Protein AF-A0AAW5A717-F1 (afdb_monomer_lite)

pLDDT: mean 75.78, std 17.02, range [38.56, 93.12]

Organism: NCBI:txid219574

Structure (mmCIF, N/CA/C/O backbone):
data_AF-A0AAW5A717-F1
#
_entry.id   AF-A0AAW5A717-F1
#
loop_
_atom_site.group_PDB
_atom_site.id
_atom_site.type_symbol
_atom_site.label_atom_id
_atom_site.label_alt_id
_atom_site.label_comp_id
_atom_site.label_asym_id
_atom_site.label_entity_id
_atom_site.label_seq_id
_atom_site.pdbx_PDB_ins_code
_atom_site.Cartn_x
_atom_site.Cartn_y
_atom_site.Cartn_z
_atom_site.occupancy
_atom_site.B_iso_or_equiv
_atom_site.auth_seq_id
_atom_site.auth_comp_id
_atom_site.auth_asym_id
_atom_site.auth_atom_id
_atom_site.pdbx_PDB_model_num
ATOM 1 N N . MET A 1 1 ? 15.773 41.068 18.038 1.00 41.78 1 MET A N 1
ATOM 2 C CA . MET A 1 1 ? 15.177 40.661 16.745 1.00 41.78 1 MET A CA 1
ATOM 3 C C . MET A 1 1 ? 15.402 39.163 16.593 1.00 41.78 1 MET A C 1
ATOM 5 O O . MET A 1 1 ? 16.422 38.678 17.060 1.00 41.78 1 MET A O 1
ATOM 9 N N . ALA A 1 2 ? 14.379 38.448 16.132 1.00 44.81 2 ALA A N 1
ATOM 10 C CA . ALA A 1 2 ? 14.081 37.062 16.489 1.00 44.81 2 ALA A CA 1
ATOM 11 C C . ALA A 1 2 ? 15.019 35.997 15.886 1.00 44.81 2 ALA A C 1
ATOM 13 O O . ALA A 1 2 ? 15.394 36.073 14.720 1.00 44.81 2 ALA A O 1
ATOM 14 N N . LEU A 1 3 ? 15.316 34.973 16.694 1.00 47.28 3 LEU A N 1
ATOM 15 C CA . LEU A 1 3 ? 15.862 33.684 16.271 1.00 47.28 3 LEU A CA 1
ATOM 16 C C . LEU A 1 3 ? 14.761 32.910 15.534 1.00 47.28 3 LEU A C 1
ATOM 18 O O . LEU A 1 3 ? 13.782 32.491 16.148 1.00 47.28 3 LEU A O 1
ATOM 22 N N . VAL A 1 4 ? 14.914 32.729 14.226 1.00 49.97 4 VAL A N 1
ATOM 23 C CA . VAL A 1 4 ? 14.118 31.774 13.450 1.00 49.97 4 VAL A CA 1
ATOM 24 C C . VAL A 1 4 ? 14.788 30.401 13.536 1.00 49.97 4 VAL A C 1
ATOM 26 O O . VAL A 1 4 ? 15.919 30.257 13.072 1.00 49.97 4 VAL A O 1
ATOM 29 N N . PRO A 1 5 ? 14.147 29.370 14.113 1.00 49.62 5 PRO A N 1
ATOM 30 C CA . PRO A 1 5 ? 14.607 28.012 13.908 1.00 49.62 5 PRO A CA 1
ATOM 31 C C . PRO A 1 5 ? 14.220 27.615 12.484 1.00 49.62 5 PRO A C 1
ATOM 33 O O . PRO A 1 5 ? 13.046 27.405 12.175 1.00 49.62 5 PRO A O 1
ATOM 36 N N . THR A 1 6 ? 15.215 27.527 11.604 1.00 46.41 6 THR A N 1
ATOM 37 C CA . THR A 1 6 ? 15.090 26.777 10.357 1.00 46.41 6 THR A CA 1
ATOM 38 C C . THR A 1 6 ? 14.708 25.356 10.744 1.00 46.41 6 THR A C 1
ATOM 40 O O . THR A 1 6 ? 15.532 24.581 11.226 1.00 46.41 6 THR A O 1
ATOM 43 N N . VAL A 1 7 ? 13.428 25.030 10.575 1.00 50.94 7 VAL A N 1
ATOM 44 C CA . VAL A 1 7 ? 12.966 23.652 10.481 1.00 50.94 7 VAL A CA 1
ATOM 45 C C . VAL A 1 7 ? 13.665 23.106 9.248 1.00 50.94 7 VAL A C 1
ATOM 47 O O . VAL A 1 7 ? 13.201 23.292 8.124 1.00 50.94 7 VAL A O 1
ATOM 50 N N . THR A 1 8 ? 14.832 22.496 9.458 1.00 46.38 8 THR A N 1
ATOM 51 C CA . THR A 1 8 ? 15.432 21.589 8.493 1.00 46.38 8 THR A CA 1
ATOM 52 C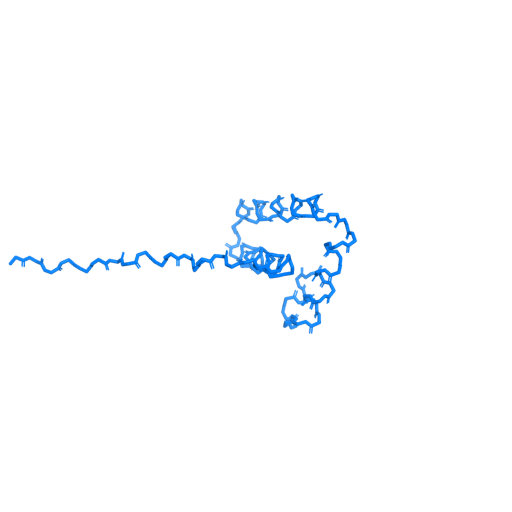 C . THR A 1 8 ? 14.368 20.543 8.234 1.00 46.38 8 THR A C 1
ATOM 54 O O . THR A 1 8 ? 14.127 19.645 9.044 1.00 46.38 8 THR A O 1
ATOM 57 N N . ARG A 1 9 ? 13.654 20.744 7.123 1.00 51.25 9 ARG A N 1
ATOM 58 C CA . ARG A 1 9 ? 12.901 19.722 6.421 1.00 51.25 9 ARG A CA 1
ATOM 59 C C . ARG A 1 9 ? 13.764 18.477 6.513 1.00 51.25 9 ARG A C 1
ATOM 61 O O . ARG A 1 9 ? 14.887 18.487 6.020 1.00 51.25 9 ARG A O 1
ATOM 68 N N . ARG A 1 10 ? 13.273 17.449 7.208 1.00 42.75 10 ARG A N 1
ATOM 69 C CA . ARG A 1 10 ? 13.795 16.101 7.029 1.00 42.75 10 ARG A CA 1
ATOM 70 C C . ARG A 1 10 ? 13.626 15.823 5.543 1.00 42.75 10 ARG A C 1
ATOM 72 O O . ARG A 1 10 ? 12.533 15.483 5.102 1.00 42.75 10 ARG A O 1
ATOM 79 N N . GLU A 1 11 ? 14.669 16.095 4.767 1.00 40.50 11 GLU A N 1
ATOM 80 C CA . GLU A 1 11 ? 14.904 15.397 3.521 1.00 40.50 11 GLU A CA 1
ATOM 81 C C . GLU A 1 11 ? 14.756 13.921 3.892 1.00 40.50 11 GLU A C 1
ATOM 83 O O . GLU A 1 11 ? 15.488 13.452 4.773 1.00 40.50 11 GLU A O 1
ATOM 88 N N . PRO A 1 12 ? 13.750 13.197 3.366 1.00 47.66 12 PRO A N 1
ATOM 89 C CA . PRO A 1 12 ? 13.832 11.752 3.416 1.00 47.66 12 PRO A CA 1
ATOM 90 C C . PRO A 1 12 ? 15.172 11.425 2.766 1.00 47.66 12 PRO A C 1
ATOM 92 O O . PRO A 1 12 ? 15.458 11.913 1.672 1.00 47.66 12 PRO A O 1
ATOM 95 N N . ALA A 1 13 ? 16.017 10.745 3.541 1.00 40.28 13 ALA A N 1
ATOM 96 C CA . ALA A 1 13 ? 17.393 10.415 3.214 1.00 40.28 13 ALA A CA 1
ATOM 97 C C . ALA A 1 13 ? 17.537 10.039 1.732 1.00 40.28 13 ALA A C 1
ATOM 99 O O . ALA A 1 13 ? 16.598 9.451 1.181 1.00 40.28 13 ALA A O 1
ATOM 100 N N . PRO A 1 14 ? 18.685 10.361 1.098 1.00 38.56 14 PRO A N 1
ATOM 101 C CA . PRO A 1 14 ? 18.961 9.938 -0.263 1.00 38.56 14 PRO A CA 1
ATOM 102 C C . PRO A 1 14 ? 18.627 8.462 -0.333 1.00 38.56 14 PRO A C 1
ATOM 104 O O . PRO A 1 14 ? 19.180 7.648 0.404 1.00 38.56 14 PRO A O 1
ATOM 107 N 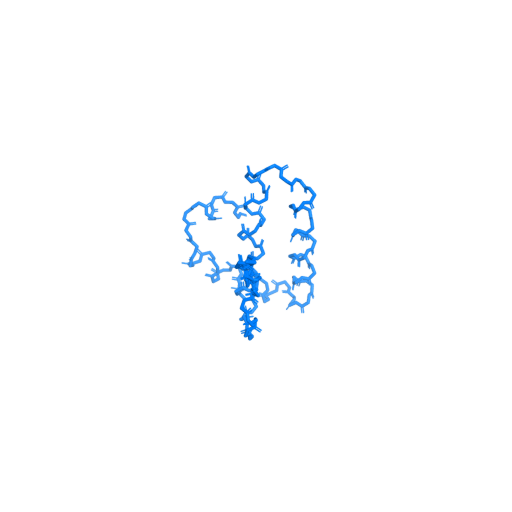N . ILE A 1 15 ? 17.625 8.159 -1.148 1.00 50.03 15 ILE A N 1
ATOM 108 C CA . ILE A 1 15 ? 17.280 6.800 -1.484 1.00 50.03 15 ILE A CA 1
ATOM 109 C C . ILE A 1 15 ? 18.518 6.337 -2.250 1.00 50.03 15 ILE A C 1
ATOM 111 O O . ILE A 1 15 ? 18.654 6.567 -3.450 1.00 50.03 15 ILE A O 1
ATOM 115 N N . GLU A 1 16 ? 19.467 5.746 -1.517 1.00 41.22 16 GLU A N 1
ATOM 116 C CA . GLU A 1 16 ? 20.426 4.767 -2.019 1.00 41.22 16 GLU A CA 1
ATOM 117 C C . GLU A 1 16 ? 19.655 3.802 -2.940 1.00 41.22 16 GLU A C 1
ATOM 119 O O . GLU A 1 16 ? 18.420 3.823 -2.930 1.00 41.22 16 GLU A O 1
ATOM 124 N N . PRO A 1 17 ? 20.282 2.956 -3.770 1.00 42.16 17 PRO A N 1
ATOM 125 C CA . PRO A 1 17 ? 19.538 1.896 -4.438 1.00 42.16 17 PRO A CA 1
ATOM 126 C C . PRO A 1 17 ? 18.988 0.960 -3.353 1.00 42.16 17 PRO A C 1
ATOM 128 O O . PRO A 1 17 ? 19.568 -0.073 -3.028 1.00 42.16 17 PRO A O 1
ATOM 131 N N . VAL A 1 18 ? 17.880 1.371 -2.737 1.00 48.47 18 VAL A N 1
ATOM 132 C CA . VAL A 1 18 ? 17.022 0.614 -1.869 1.00 48.47 18 VAL A CA 1
ATOM 133 C C . VAL A 1 18 ? 16.683 -0.540 -2.767 1.00 48.47 18 VAL A C 1
ATOM 135 O O . VAL A 1 18 ? 16.002 -0.370 -3.777 1.00 48.47 18 VAL A O 1
ATOM 138 N N . SER A 1 19 ? 17.308 -1.682 -2.480 1.00 64.12 19 SER A N 1
ATOM 139 C CA . SER A 1 19 ? 17.016 -2.923 -3.181 1.00 64.12 19 SER A CA 1
ATOM 140 C C . SER A 1 19 ? 15.510 -2.992 -3.349 1.00 64.12 19 SER A C 1
ATOM 142 O O . SER A 1 19 ? 14.794 -2.576 -2.440 1.00 64.12 19 SER A O 1
ATOM 144 N N . ASP A 1 20 ? 15.017 -3.469 -4.483 1.00 71.38 20 ASP A N 1
ATOM 145 C CA . ASP A 1 20 ? 13.589 -3.418 -4.807 1.00 71.38 20 ASP A CA 1
ATOM 146 C C . ASP A 1 20 ? 12.697 -3.905 -3.642 1.00 71.38 20 ASP A C 1
ATOM 148 O O . ASP A 1 20 ? 11.640 -3.344 -3.374 1.00 71.38 20 ASP A O 1
ATOM 152 N N . VAL A 1 21 ? 13.218 -4.846 -2.846 1.00 75.75 21 VAL A N 1
ATOM 153 C CA . VAL A 1 21 ? 12.736 -5.284 -1.522 1.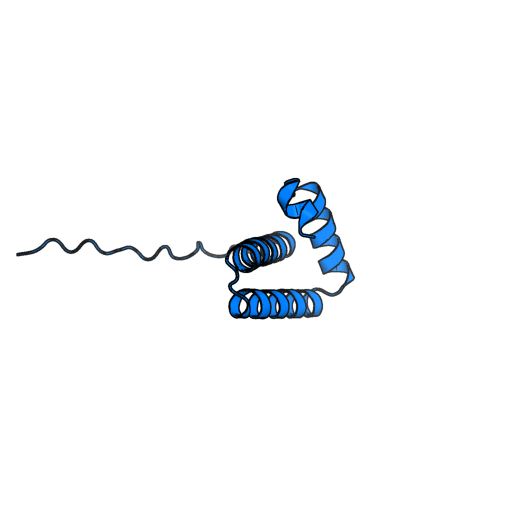00 75.75 21 VAL A CA 1
ATOM 154 C C . VAL 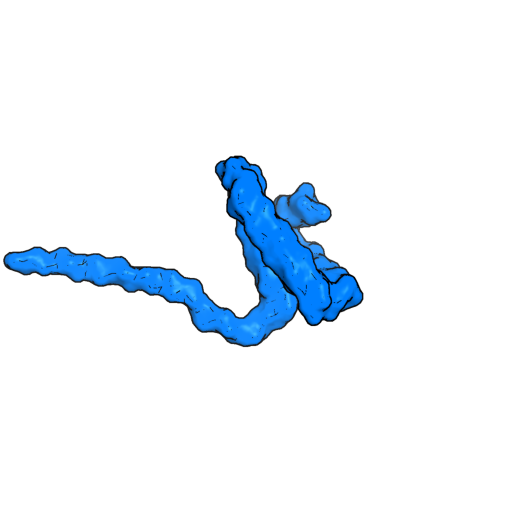A 1 21 ? 12.443 -4.146 -0.529 1.00 75.75 21 VAL A C 1
ATOM 156 O O . VAL A 1 21 ? 11.350 -4.079 0.024 1.00 75.75 21 VAL A O 1
ATOM 159 N N . SER A 1 22 ? 13.391 -3.245 -0.286 1.00 80.94 22 SER A N 1
ATOM 160 C CA . SER A 1 22 ? 13.253 -2.092 0.607 1.00 80.94 22 SER A CA 1
ATOM 161 C C . SER A 1 22 ? 12.220 -1.088 0.092 1.00 80.94 22 SER A C 1
ATOM 163 O O . SER A 1 22 ? 11.461 -0.538 0.886 1.00 80.94 22 SER A O 1
ATOM 165 N N . ALA A 1 23 ? 12.124 -0.883 -1.226 1.00 83.25 23 ALA A N 1
ATOM 166 C CA . ALA A 1 23 ? 11.076 -0.038 -1.802 1.00 83.25 23 ALA A CA 1
ATOM 167 C C . ALA A 1 23 ? 9.676 -0.651 -1.592 1.00 83.25 23 ALA A C 1
ATOM 169 O O . ALA A 1 23 ? 8.762 0.045 -1.143 1.00 83.25 23 ALA A O 1
ATOM 170 N N . VAL A 1 24 ? 9.527 -1.963 -1.828 1.00 84.44 24 VAL A N 1
ATOM 171 C CA . VAL A 1 24 ? 8.294 -2.718 -1.528 1.00 84.44 24 VAL A CA 1
ATOM 172 C C . VAL A 1 24 ? 7.959 -2.626 -0.034 1.00 84.44 24 VAL A C 1
ATOM 174 O O . VAL A 1 24 ? 6.823 -2.304 0.315 1.00 84.44 24 VAL A O 1
ATOM 177 N N . LYS A 1 25 ? 8.948 -2.821 0.854 1.00 84.81 25 LYS A N 1
ATOM 178 C CA . LYS A 1 25 ? 8.804 -2.707 2.319 1.00 84.81 25 LYS A CA 1
ATOM 179 C C . LYS A 1 25 ? 8.239 -1.360 2.734 1.00 84.81 25 LYS A C 1
ATOM 181 O O . LYS A 1 25 ? 7.294 -1.294 3.521 1.00 84.81 25 LYS A O 1
ATOM 186 N N . THR A 1 26 ? 8.840 -0.287 2.234 1.00 87.12 26 THR A N 1
ATOM 187 C CA . THR A 1 26 ? 8.463 1.083 2.576 1.00 87.12 26 THR A CA 1
ATOM 188 C C . THR A 1 26 ? 7.062 1.418 2.075 1.00 87.12 26 THR A C 1
ATOM 190 O O . THR A 1 26 ? 6.312 2.078 2.792 1.00 87.12 26 THR A O 1
ATOM 193 N N . LEU A 1 27 ? 6.674 0.954 0.884 1.00 88.44 27 LEU A N 1
ATOM 194 C CA . LEU A 1 27 ? 5.321 1.160 0.364 1.00 88.44 27 LEU A CA 1
ATOM 195 C C . LEU A 1 27 ? 4.266 0.399 1.171 1.00 88.44 27 LEU A C 1
ATOM 197 O O . LEU A 1 27 ? 3.254 0.988 1.541 1.00 88.44 27 LEU A O 1
ATOM 201 N N . PHE A 1 28 ? 4.511 -0.870 1.504 1.00 87.44 28 PHE A N 1
ATOM 202 C CA . PHE A 1 28 ? 3.579 -1.640 2.327 1.00 87.44 28 PHE A CA 1
ATOM 203 C C . PHE A 1 28 ? 3.450 -1.091 3.752 1.00 87.44 28 PHE A C 1
ATOM 205 O O . PHE A 1 28 ? 2.345 -1.064 4.282 1.00 87.44 28 PHE A O 1
ATOM 212 N N . ASN A 1 29 ? 4.539 -0.621 4.373 1.00 85.81 29 ASN A N 1
ATOM 213 C CA . ASN A 1 29 ? 4.458 -0.009 5.706 1.00 85.81 29 ASN A CA 1
ATOM 214 C C . ASN A 1 29 ? 3.617 1.268 5.680 1.00 85.81 29 ASN A C 1
ATOM 216 O O . ASN A 1 29 ? 2.715 1.426 6.497 1.00 85.81 29 ASN A O 1
ATOM 220 N N . GLN A 1 30 ? 3.849 2.138 4.695 1.00 89.06 30 GLN A N 1
ATOM 221 C CA . GLN A 1 30 ? 3.017 3.325 4.513 1.00 89.06 30 GLN A CA 1
ATOM 222 C C . GLN A 1 30 ? 1.556 2.954 4.247 1.00 89.06 30 GLN A C 1
ATOM 224 O O . GLN A 1 30 ? 0.658 3.646 4.723 1.00 89.06 30 GLN A O 1
ATOM 229 N N . LEU A 1 31 ? 1.307 1.872 3.497 1.00 89.19 31 LEU A N 1
ATOM 230 C CA . LEU A 1 31 ? -0.046 1.408 3.207 1.00 89.19 31 LEU A CA 1
ATOM 231 C C . LEU A 1 31 ? -0.735 0.949 4.494 1.00 89.19 31 LEU A C 1
ATOM 233 O O . LEU A 1 31 ? -1.851 1.375 4.771 1.00 89.19 31 LEU A O 1
ATOM 237 N N . PHE A 1 32 ? -0.038 0.167 5.315 1.00 86.25 32 PHE A N 1
ATOM 238 C CA . PHE A 1 32 ? -0.513 -0.273 6.621 1.00 86.25 32 PHE A CA 1
ATOM 239 C C . PHE A 1 32 ? -0.838 0.906 7.550 1.00 86.25 32 PHE A C 1
ATOM 241 O O . PHE A 1 32 ? -1.888 0.932 8.194 1.00 86.25 32 PHE A O 1
ATOM 248 N N . GLU A 1 33 ? 0.022 1.924 7.607 1.00 87.50 33 GLU A N 1
ATOM 249 C CA . GLU A 1 33 ? -0.243 3.148 8.372 1.00 87.50 33 GLU A CA 1
ATOM 250 C C . GLU A 1 33 ? -1.434 3.939 7.807 1.00 87.50 33 GLU A C 1
ATOM 252 O O . GLU A 1 33 ? -2.251 4.475 8.562 1.00 87.50 33 GLU A O 1
ATOM 257 N N . ALA A 1 34 ? -1.569 4.012 6.481 1.00 89.00 34 ALA A N 1
ATOM 258 C CA . ALA A 1 34 ? -2.681 4.688 5.821 1.00 89.00 34 ALA A CA 1
ATOM 259 C C . ALA A 1 34 ? -4.021 3.980 6.081 1.00 89.00 34 ALA A C 1
ATOM 261 O O . ALA A 1 34 ? -5.014 4.657 6.357 1.00 89.00 34 ALA A O 1
ATOM 262 N N . GLU A 1 35 ? -4.047 2.644 6.056 1.00 83.31 35 GLU A N 1
ATOM 263 C CA . GLU A 1 35 ? -5.240 1.851 6.377 1.00 83.31 35 GLU A CA 1
ATOM 264 C C . GLU A 1 35 ? -5.623 1.987 7.855 1.00 83.31 35 GLU A C 1
ATOM 266 O O . GLU A 1 35 ? -6.786 2.251 8.159 1.00 83.31 35 GLU A O 1
ATOM 271 N N . GLN A 1 36 ? -4.655 1.954 8.779 1.00 83.94 36 GLN A N 1
ATOM 272 C CA . GLN A 1 36 ? -4.919 2.203 10.203 1.00 83.94 36 GLN A CA 1
ATOM 273 C C . GLN A 1 36 ? -5.432 3.622 10.479 1.00 83.94 36 GLN A C 1
ATOM 275 O O . GLN A 1 36 ? -6.274 3.827 11.351 1.00 83.94 36 GLN A O 1
ATOM 280 N N . THR A 1 37 ? -4.946 4.616 9.733 1.00 84.81 37 THR A N 1
ATOM 281 C CA . THR A 1 37 ? -5.361 6.019 9.894 1.00 84.81 37 THR A CA 1
ATOM 282 C C 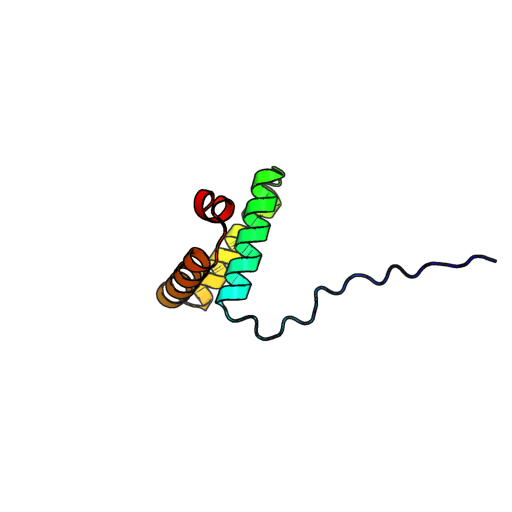. THR A 1 37 ? -6.605 6.385 9.079 1.00 84.81 37 THR A C 1
ATOM 284 O O . THR A 1 37 ? -6.970 7.560 9.037 1.00 84.81 37 THR A O 1
ATOM 287 N N . SER A 1 38 ? -7.276 5.406 8.450 1.00 78.56 38 SER A N 1
ATOM 288 C CA . SER A 1 38 ? -8.454 5.607 7.586 1.00 78.56 38 SER A CA 1
ATOM 289 C C . SER A 1 38 ? -8.227 6.633 6.464 1.00 78.56 38 SER A C 1
ATOM 291 O O . SER A 1 38 ? -9.153 7.303 6.003 1.00 78.56 38 SER A O 1
ATOM 293 N N . LYS A 1 39 ? -6.980 6.773 6.000 1.00 82.25 39 LYS A N 1
ATOM 294 C CA . LYS A 1 39 ? -6.608 7.658 4.892 1.00 82.25 39 LYS A CA 1
ATOM 295 C C . LYS A 1 39 ? -6.803 6.932 3.568 1.00 82.25 39 LYS A C 1
ATOM 297 O O . LYS A 1 39 ? -5.838 6.620 2.874 1.00 82.25 39 LYS A O 1
ATOM 302 N N . THR A 1 40 ? -8.058 6.685 3.206 1.00 84.38 40 THR A N 1
ATOM 303 C CA . THR A 1 40 ? -8.435 5.876 2.035 1.00 84.38 40 THR A CA 1
ATOM 304 C C . THR A 1 40 ? -7.762 6.341 0.742 1.00 84.38 40 THR A C 1
ATOM 306 O O . THR A 1 40 ? -7.249 5.514 -0.001 1.00 84.38 40 THR A O 1
ATOM 309 N N . GLN A 1 41 ? -7.670 7.654 0.506 1.00 87.62 41 GLN A N 1
ATOM 310 C CA . GLN A 1 41 ? -7.012 8.194 -0.692 1.00 87.62 41 GLN A CA 1
ATOM 311 C C . GLN A 1 41 ? -5.498 7.933 -0.704 1.00 87.62 41 GLN A C 1
ATOM 313 O O . GLN A 1 41 ? -4.931 7.603 -1.740 1.00 87.62 41 GLN A O 1
ATOM 318 N N . THR A 1 42 ? -4.839 8.043 0.451 1.00 88.94 42 THR A N 1
ATOM 319 C CA . THR A 1 42 ? -3.415 7.706 0.588 1.00 88.94 42 THR A CA 1
ATOM 320 C C . THR A 1 42 ? -3.195 6.205 0.421 1.00 88.94 42 THR A C 1
ATOM 322 O O . THR A 1 42 ? -2.248 5.801 -0.240 1.00 88.94 42 THR A O 1
ATOM 325 N N . ALA A 1 43 ? -4.088 5.372 0.959 1.00 87.94 43 ALA A N 1
ATOM 326 C CA . ALA A 1 43 ? -4.009 3.928 0.782 1.00 87.94 43 ALA A CA 1
ATOM 327 C C . ALA A 1 43 ? -4.181 3.518 -0.692 1.00 87.94 43 ALA A C 1
ATOM 329 O O . ALA A 1 43 ? -3.474 2.639 -1.177 1.00 87.94 43 ALA A O 1
ATOM 330 N N . GLN A 1 44 ? -5.077 4.180 -1.427 1.00 90.31 44 GLN A N 1
ATOM 331 C CA . GLN A 1 44 ? -5.236 3.963 -2.866 1.00 90.31 44 GLN A CA 1
ATOM 332 C C . GLN A 1 44 ? -3.972 4.347 -3.646 1.00 90.31 44 GLN A C 1
ATOM 334 O O . GLN A 1 44 ? -3.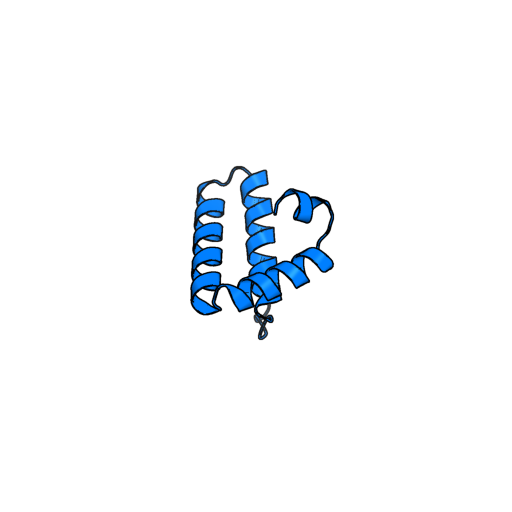456 3.510 -4.377 1.00 90.31 44 GLN A O 1
ATOM 339 N N . ASP A 1 45 ? -3.414 5.541 -3.416 1.00 91.31 45 ASP A N 1
ATOM 340 C CA . ASP A 1 45 ? -2.167 5.987 -4.063 1.00 91.31 45 ASP A CA 1
ATOM 341 C C . ASP A 1 45 ? -0.993 5.022 -3.806 1.00 91.31 45 ASP A C 1
ATOM 343 O O . ASP A 1 45 ? -0.228 4.683 -4.709 1.00 91.31 45 ASP A O 1
ATOM 347 N N . LEU A 1 46 ? -0.885 4.503 -2.580 1.00 91.19 46 LEU A N 1
ATOM 348 C CA . LEU A 1 46 ? 0.148 3.535 -2.211 1.00 91.19 46 LEU A CA 1
ATOM 349 C C . LEU A 1 46 ? -0.065 2.160 -2.865 1.00 91.19 46 LEU A C 1
ATOM 351 O O . LEU A 1 46 ? 0.915 1.515 -3.244 1.00 91.19 46 LEU A O 1
ATOM 355 N N . ARG A 1 47 ? -1.319 1.719 -3.043 1.00 88.81 47 ARG A N 1
ATOM 356 C CA . ARG A 1 47 ? -1.650 0.497 -3.800 1.00 88.81 47 ARG A CA 1
ATOM 357 C C . ARG A 1 47 ? -1.321 0.646 -5.282 1.00 88.81 47 ARG A C 1
ATOM 359 O O . ARG A 1 47 ? -0.738 -0.276 -5.850 1.00 88.81 47 ARG A O 1
ATOM 366 N N . ASP A 1 48 ? -1.629 1.793 -5.885 1.00 93.12 48 ASP A N 1
ATOM 367 C CA . ASP A 1 48 ? -1.252 2.097 -7.269 1.00 93.12 48 ASP A CA 1
ATOM 368 C C . ASP A 1 48 ? 0.270 2.053 -7.445 1.00 93.12 48 ASP A C 1
ATOM 370 O O . ASP A 1 48 ? 0.771 1.330 -8.306 1.00 93.12 48 ASP A O 1
ATOM 374 N N . LYS A 1 49 ? 1.027 2.697 -6.549 1.00 89.38 49 LYS A N 1
ATOM 375 C CA . LYS A 1 49 ? 2.500 2.649 -6.561 1.00 89.38 49 LYS A CA 1
ATOM 376 C C . LYS A 1 49 ? 3.057 1.234 -6.408 1.00 89.38 49 LYS A C 1
ATOM 378 O O . LYS A 1 49 ? 4.026 0.886 -7.080 1.00 89.38 49 LYS A O 1
ATOM 383 N N . LEU A 1 50 ? 2.465 0.407 -5.540 1.00 89.38 50 LEU A N 1
ATOM 384 C CA . LEU A 1 50 ? 2.840 -1.007 -5.416 1.00 89.38 50 LEU A CA 1
ATOM 385 C C . LEU A 1 50 ? 2.579 -1.771 -6.716 1.00 89.38 50 LEU A C 1
ATOM 387 O O . LEU A 1 50 ? 3.409 -2.588 -7.116 1.00 89.38 50 LEU A O 1
ATOM 391 N N . ASN A 1 51 ? 1.461 -1.494 -7.389 1.00 89.25 51 ASN A N 1
ATOM 392 C CA . ASN A 1 51 ? 1.132 -2.109 -8.668 1.00 89.25 51 ASN A CA 1
ATOM 393 C C . ASN A 1 51 ? 2.096 -1.671 -9.783 1.00 89.25 51 ASN A C 1
ATOM 395 O O . ASN A 1 51 ? 2.598 -2.521 -10.515 1.00 89.25 51 ASN A O 1
ATOM 399 N N . GLU A 1 52 ? 2.430 -0.383 -9.879 1.00 91.12 52 GLU A N 1
ATOM 400 C CA . GLU A 1 52 ? 3.446 0.114 -10.818 1.00 91.12 52 GLU A CA 1
ATOM 401 C C . GLU A 1 52 ? 4.808 -0.545 -10.575 1.00 91.12 52 GLU A C 1
ATOM 403 O O . GLU A 1 52 ? 5.485 -0.973 -11.512 1.00 91.12 52 GLU A O 1
ATOM 408 N N . LEU A 1 53 ? 5.196 -0.678 -9.306 1.00 86.81 53 LEU A N 1
ATOM 409 C CA . LEU A 1 53 ? 6.454 -1.300 -8.914 1.00 86.81 53 LEU A CA 1
ATOM 410 C C . LEU A 1 53 ? 6.458 -2.800 -9.254 1.00 86.81 53 LEU A C 1
ATOM 412 O O . LEU A 1 53 ? 7.447 -3.301 -9.792 1.00 86.81 53 LEU A O 1
ATOM 416 N N . ARG A 1 54 ? 5.327 -3.493 -9.068 1.00 87.19 54 ARG A N 1
ATOM 417 C CA . ARG A 1 54 ? 5.113 -4.869 -9.543 1.00 87.19 54 ARG A CA 1
ATOM 418 C C . ARG A 1 54 ? 5.219 -4.980 -11.064 1.00 87.19 54 ARG A C 1
ATOM 420 O O . ARG A 1 54 ? 5.851 -5.916 -11.543 1.00 87.19 54 ARG A O 1
ATOM 427 N N . GLN A 1 55 ? 4.649 -4.049 -11.830 1.00 89.75 55 GLN A N 1
ATOM 428 C CA . GLN A 1 55 ? 4.758 -4.063 -13.294 1.00 89.75 55 GLN A CA 1
ATOM 429 C C . GLN A 1 55 ? 6.185 -3.789 -13.776 1.00 89.75 55 GLN A C 1
ATOM 431 O O . GLN A 1 55 ? 6.632 -4.407 -14.740 1.00 89.75 55 GLN A O 1
ATOM 436 N N . LYS A 1 56 ? 6.913 -2.899 -13.095 1.00 87.62 56 LYS A N 1
ATOM 437 C CA . LYS A 1 56 ? 8.298 -2.550 -13.427 1.00 87.62 56 LYS A CA 1
ATOM 438 C C . LYS A 1 56 ? 9.280 -3.684 -13.127 1.00 87.62 56 LYS A C 1
ATOM 440 O O . LYS A 1 56 ? 10.208 -3.901 -13.900 1.00 87.62 56 LYS A O 1
ATOM 445 N N . LEU A 1 57 ? 9.088 -4.383 -12.009 1.00 83.38 57 LEU A N 1
ATOM 446 C CA . LEU A 1 57 ? 9.951 -5.489 -11.580 1.00 83.38 57 LEU A CA 1
ATOM 447 C C . LEU A 1 57 ? 9.567 -6.828 -12.205 1.00 83.38 57 LEU A C 1
ATOM 449 O O . LEU A 1 57 ? 10.415 -7.704 -12.362 1.00 83.38 57 LEU A O 1
ATOM 453 N N . GLY A 1 58 ? 8.294 -6.988 -12.550 1.00 89.12 58 GLY A N 1
ATOM 454 C CA . GLY A 1 58 ? 7.707 -8.268 -12.902 1.00 89.12 58 GLY A CA 1
ATOM 455 C C . GLY A 1 58 ? 7.230 -9.038 -11.670 1.00 89.12 58 GLY A C 1
ATOM 456 O O . GLY A 1 58 ? 7.745 -8.893 -10.558 1.00 89.12 58 GLY A O 1
ATOM 457 N N . ASP A 1 59 ? 6.232 -9.894 -11.890 1.00 87.19 59 ASP A N 1
ATOM 458 C CA . ASP A 1 59 ? 5.576 -10.679 -10.839 1.00 87.19 59 ASP A CA 1
ATOM 459 C C . ASP A 1 59 ? 6.564 -11.527 -10.034 1.00 87.19 59 ASP A C 1
ATOM 461 O O . ASP A 1 59 ? 6.442 -11.642 -8.818 1.00 87.19 59 ASP A O 1
ATOM 465 N N . GLU A 1 60 ? 7.554 -12.106 -10.711 1.00 89.25 60 GLU A N 1
ATOM 466 C CA . GLU A 1 60 ? 8.546 -12.990 -10.102 1.00 89.25 60 GLU A CA 1
ATOM 467 C C . GLU A 1 60 ? 9.450 -12.230 -9.129 1.00 89.25 60 GLU A C 1
ATOM 469 O O . GLU A 1 60 ? 9.571 -12.619 -7.968 1.00 89.25 60 GLU A O 1
ATOM 474 N N . LYS A 1 61 ? 10.008 -11.090 -9.553 1.00 85.38 61 LYS A N 1
ATOM 475 C CA . LYS A 1 61 ? 10.870 -10.258 -8.702 1.00 85.38 61 LYS A CA 1
ATOM 476 C C . LYS A 1 61 ? 10.098 -9.613 -7.560 1.00 85.38 61 LYS A C 1
ATOM 478 O O . LYS A 1 61 ? 10.607 -9.537 -6.445 1.00 85.38 61 LYS A O 1
ATOM 483 N N . PHE A 1 62 ? 8.857 -9.201 -7.812 1.00 86.44 62 PHE A N 1
ATOM 484 C CA . PHE A 1 62 ? 7.981 -8.676 -6.771 1.00 86.44 62 PHE A CA 1
ATOM 485 C C . PHE A 1 62 ? 7.642 -9.746 -5.722 1.00 86.44 62 PHE A C 1
ATOM 487 O O . PHE A 1 62 ? 7.688 -9.468 -4.527 1.00 86.44 62 PHE A O 1
ATOM 494 N N . LYS A 1 63 ? 7.377 -10.991 -6.143 1.00 86.81 63 LYS A N 1
ATOM 495 C CA . LYS A 1 63 ? 7.165 -12.128 -5.231 1.00 86.81 63 LYS A CA 1
ATOM 496 C C . LYS A 1 63 ? 8.417 -12.504 -4.448 1.00 86.81 63 LYS A C 1
ATOM 498 O O . LYS A 1 63 ? 8.294 -12.812 -3.266 1.00 86.81 63 LYS A O 1
ATOM 503 N N . GLU A 1 64 ? 9.601 -12.473 -5.063 1.00 88.88 64 GLU A N 1
ATOM 504 C CA . GLU A 1 64 ? 10.871 -12.667 -4.347 1.00 88.88 64 GLU A CA 1
ATOM 505 C C . GLU A 1 64 ? 11.068 -11.583 -3.278 1.00 88.88 64 GLU A C 1
ATOM 507 O O . GLU A 1 64 ? 11.422 -11.889 -2.138 1.00 88.88 64 GLU A O 1
ATOM 512 N N . ALA A 1 65 ? 10.790 -10.323 -3.628 1.00 85.62 65 ALA A N 1
ATOM 513 C CA . ALA A 1 65 ? 10.851 -9.204 -2.700 1.00 85.62 65 ALA A CA 1
ATOM 514 C C . ALA A 1 65 ? 9.847 -9.353 -1.552 1.00 85.62 65 ALA A C 1
ATOM 516 O O . ALA A 1 65 ? 10.233 -9.189 -0.399 1.00 85.62 65 ALA A O 1
ATOM 517 N N . LEU A 1 66 ? 8.602 -9.737 -1.845 1.00 84.62 66 LEU A N 1
ATOM 518 C CA . LEU A 1 66 ? 7.591 -10.039 -0.832 1.00 84.62 66 LEU A CA 1
ATOM 519 C C . LEU A 1 66 ? 7.987 -11.213 0.065 1.00 84.62 66 LEU A C 1
ATOM 521 O O . LEU A 1 66 ? 7.783 -11.138 1.267 1.00 84.62 66 LEU A O 1
ATOM 525 N N . ASN A 1 67 ? 8.569 -12.286 -0.476 1.00 87.31 67 ASN A N 1
ATOM 526 C CA . ASN A 1 67 ? 9.002 -13.423 0.340 1.00 87.31 67 ASN A CA 1
ATOM 527 C C . ASN A 1 67 ? 10.097 -13.020 1.329 1.00 87.31 67 ASN A C 1
ATOM 529 O O . ASN A 1 67 ? 9.990 -13.322 2.513 1.00 87.31 67 ASN A O 1
ATOM 533 N N . LYS A 1 68 ? 11.120 -12.292 0.863 1.00 86.06 68 LYS A N 1
ATOM 534 C CA . LYS A 1 68 ? 12.151 -11.741 1.756 1.00 86.06 68 LYS A CA 1
ATOM 535 C C . LYS A 1 68 ? 11.539 -10.818 2.801 1.00 86.06 68 LYS A C 1
ATOM 537 O O . LYS A 1 68 ? 11.849 -10.931 3.980 1.00 86.06 68 LYS A O 1
ATOM 542 N N . LEU A 1 69 ? 10.604 -9.976 2.369 1.00 82.94 69 LEU A N 1
ATOM 543 C CA . LEU A 1 69 ? 9.881 -9.077 3.247 1.00 82.94 69 LEU A CA 1
ATOM 544 C C . LEU A 1 69 ? 9.124 -9.825 4.343 1.00 82.94 69 LEU A C 1
ATOM 546 O O . LEU A 1 69 ? 9.225 -9.426 5.489 1.00 82.94 69 LEU A O 1
ATOM 550 N N . ILE A 1 70 ? 8.420 -10.907 4.002 1.00 82.62 70 ILE A N 1
ATOM 551 C CA . ILE A 1 70 ? 7.693 -11.778 4.936 1.00 82.62 70 ILE A CA 1
ATOM 552 C C . ILE A 1 70 ? 8.652 -12.414 5.947 1.00 82.62 70 ILE A C 1
ATOM 554 O O . ILE A 1 70 ? 8.334 -12.480 7.128 1.00 82.62 70 ILE A O 1
ATOM 558 N N . GLN A 1 71 ? 9.838 -12.853 5.516 1.00 84.38 71 GLN A N 1
ATOM 559 C CA . GLN A 1 71 ? 10.830 -13.426 6.434 1.00 84.38 71 GLN A CA 1
ATOM 560 C C . GLN A 1 71 ? 11.418 -12.399 7.413 1.00 84.38 71 GLN A C 1
ATOM 562 O O . GLN A 1 71 ? 11.823 -12.770 8.511 1.00 84.38 71 GLN A O 1
ATOM 567 N N . GLU A 1 72 ? 11.471 -11.126 7.022 1.00 79.12 72 GLU A N 1
ATOM 568 C CA . GLU A 1 72 ? 11.994 -10.018 7.833 1.00 79.12 72 GLU A CA 1
ATOM 569 C C . GLU A 1 72 ? 10.895 -9.174 8.503 1.00 79.12 72 GLU A C 1
ATOM 571 O O . GLU A 1 72 ? 11.197 -8.170 9.153 1.00 79.12 72 GLU A O 1
ATOM 576 N N . ALA A 1 73 ? 9.625 -9.511 8.283 1.00 78.62 73 ALA A N 1
ATOM 577 C CA . ALA A 1 73 ? 8.486 -8.735 8.746 1.00 78.62 73 ALA A CA 1
ATOM 578 C C . ALA A 1 73 ? 8.056 -9.148 10.150 1.00 78.62 73 ALA A C 1
ATOM 580 O O . ALA A 1 73 ? 8.041 -10.324 10.506 1.00 78.62 73 ALA A O 1
ATOM 581 N N . ASP A 1 74 ? 7.625 -8.157 10.923 1.00 75.94 74 ASP A N 1
ATOM 582 C CA . ASP A 1 74 ? 6.978 -8.372 12.207 1.00 75.94 74 ASP A CA 1
ATOM 583 C C . ASP A 1 74 ? 5.571 -8.967 12.038 1.00 75.94 74 ASP A C 1
ATOM 585 O O . ASP A 1 74 ? 4.870 -8.699 11.062 1.00 75.94 74 ASP A O 1
ATOM 589 N N . ASP A 1 75 ? 5.108 -9.698 13.053 1.00 80.06 75 ASP A N 1
ATOM 590 C CA . ASP A 1 75 ? 3.808 -10.388 13.082 1.00 80.06 75 ASP A CA 1
ATOM 591 C C . ASP A 1 75 ? 2.625 -9.487 12.675 1.00 80.06 75 ASP A C 1
ATOM 593 O O . ASP A 1 75 ? 1.730 -9.892 11.938 1.00 80.06 75 ASP A O 1
ATOM 597 N N . LYS A 1 76 ? 2.650 -8.211 13.084 1.00 75.19 76 LYS A N 1
ATOM 598 C CA . LYS A 1 76 ? 1.608 -7.229 12.726 1.00 75.19 76 LYS A CA 1
ATOM 599 C C . LYS A 1 76 ? 1.565 -6.913 11.236 1.00 75.19 76 LYS A C 1
ATOM 601 O O . LYS A 1 76 ? 0.497 -6.658 10.694 1.00 75.19 76 LYS A O 1
ATOM 606 N N . PHE A 1 77 ? 2.727 -6.889 10.598 1.00 73.62 77 PHE A N 1
ATOM 607 C CA . PHE A 1 77 ? 2.845 -6.654 9.169 1.00 73.62 77 PHE A CA 1
ATOM 608 C C . PHE A 1 77 ? 2.453 -7.910 8.382 1.00 73.62 77 PHE A C 1
ATOM 610 O O . PHE A 1 77 ? 1.813 -7.807 7.344 1.00 73.62 77 PHE A O 1
ATOM 617 N N . LEU A 1 78 ? 2.751 -9.098 8.916 1.00 78.25 78 LEU A N 1
ATOM 618 C CA . LEU A 1 78 ? 2.285 -10.371 8.359 1.00 78.25 78 LEU A CA 1
ATOM 619 C C . LEU A 1 78 ? 0.764 -10.535 8.427 1.00 78.25 78 LEU A C 1
ATOM 621 O O . LEU A 1 78 ? 0.185 -11.110 7.519 1.00 78.25 78 LEU A O 1
ATOM 625 N N . GLN A 1 79 ? 0.110 -10.008 9.464 1.00 79.81 79 GLN A N 1
ATOM 626 C CA . GLN A 1 79 ? -1.357 -9.974 9.553 1.00 79.81 79 GLN A CA 1
ATOM 627 C C . GLN A 1 79 ? -2.010 -9.029 8.536 1.00 79.81 79 GLN A C 1
ATOM 629 O O . GLN A 1 79 ? -3.219 -9.103 8.323 1.00 79.81 79 GLN A O 1
ATOM 634 N N . PHE A 1 80 ? -1.228 -8.112 7.965 1.00 74.06 80 PHE A N 1
ATOM 635 C CA . PHE A 1 80 ? -1.691 -7.140 6.984 1.00 74.06 80 PHE A CA 1
ATOM 636 C C . PHE A 1 80 ? -1.510 -7.603 5.528 1.00 74.06 80 PHE A C 1
ATOM 638 O O . PHE A 1 80 ? -2.272 -7.168 4.665 1.00 74.06 80 PHE A O 1
ATOM 645 N N . LEU A 1 81 ? -0.505 -8.447 5.261 1.00 72.12 81 LEU A N 1
ATOM 646 C CA . LEU A 1 81 ? -0.233 -9.049 3.947 1.00 72.12 81 LEU A CA 1
ATOM 647 C C . LEU A 1 81 ? -1.268 -10.114 3.560 1.00 72.12 81 LEU A C 1
ATOM 649 O O . LEU A 1 81 ? -1.576 -10.178 2.347 1.00 72.12 81 LEU A O 1
#

Radius of gyration: 16.08 Å; chains: 1; bounding box: 29×54×30 Å

Foldseek 3Di:
DDDDPPPPDPPVPPPDPCPLLNVLLVLLVQLVVCVVVVVVVSNVVSVVVLVVSCVVCDVVSSVVSVVVCCVVDDPSSVVVD

Secondary structure (DSSP, 8-state):
-------------------HHHHHHHHHHHHHHHHHTT-HHHHHHHHHHHHHHHHHH-HHHHHHHHHHHHHT--HHHHTT-

Sequence (81 aa):
MALVPTVTRREPAPIEPVSDVSAVKTLFNQLFEAEQTSKTQTAQDLRDKLNELRQKLGDEKFKEALNKLIQEADDKFLQFL